Protein AF-A0A7C6EFP5-F1 (afdb_monomer_lite)

Foldseek 3Di:
DEAEQAAALDPVSVVVLVVCVVVVDDDPPNYAYEYFPLPPDDPVSVVSVVVVVVVVSDHHYHHDDFPVRHGPVRVCVVVVHDDDPVVCPNCVGRPD

Radius of gyration: 15.2 Å; chains: 1; bounding box: 37×28×38 Å

Secondary structure (DSSP, 8-state):
--EEEE--SSHHHHHHHHHHHHTTPPBTTTEEEEEE--S-S-HHHHHHHHHHHHTT---EEE----TTS--HHHHHHHHT----TTT-HHHHHHT-

pLDDT: mean 92.69, std 6.23, range [60.78, 98.19]

Structure (mmCIF, N/CA/C/O backbone):
data_AF-A0A7C6EFP5-F1
#
_entry.id   AF-A0A7C6EFP5-F1
#
loop_
_atom_site.group_PDB
_atom_site.id
_atom_site.type_symbol
_atom_site.label_atom_id
_atom_site.label_alt_id
_atom_site.label_comp_id
_atom_site.label_asym_id
_atom_site.label_entity_id
_atom_site.label_seq_id
_atom_site.pdbx_PDB_ins_code
_atom_site.Cartn_x
_atom_site.Cartn_y
_atom_site.Cartn_z
_atom_site.occupancy
_atom_site.B_iso_or_equiv
_atom_site.auth_seq_id
_atom_site.auth_comp_id
_atom_site.auth_asym_id
_atom_site.auth_atom_id
_atom_site.pdbx_PDB_model_num
ATOM 1 N N . MET A 1 1 ? -6.840 -12.544 17.501 1.00 60.78 1 MET A N 1
ATOM 2 C CA . MET A 1 1 ? -6.150 -12.663 16.196 1.00 60.78 1 MET A CA 1
ATOM 3 C C . MET A 1 1 ? -6.434 -11.372 15.446 1.00 60.78 1 MET A C 1
ATOM 5 O O . MET A 1 1 ? -7.590 -10.974 15.446 1.00 60.78 1 MET A O 1
ATOM 9 N N . LYS A 1 2 ? -5.419 -10.674 14.926 1.00 75.50 2 LYS A N 1
ATOM 10 C CA . LYS A 1 2 ? -5.618 -9.374 14.262 1.00 75.50 2 LYS A CA 1
ATOM 11 C C . LYS A 1 2 ? -6.236 -9.596 12.878 1.00 75.50 2 LYS A C 1
ATOM 13 O O . LYS A 1 2 ? -5.777 -10.480 12.156 1.00 75.50 2 LYS A O 1
ATOM 18 N N . THR A 1 3 ? -7.274 -8.839 12.526 1.00 93.81 3 THR A N 1
ATOM 19 C CA . THR A 1 3 ? -7.896 -8.916 11.194 1.00 93.81 3 THR A CA 1
ATOM 20 C C . THR A 1 3 ? -7.154 -7.984 10.244 1.00 93.81 3 THR A C 1
ATOM 22 O O . THR A 1 3 ? -6.839 -6.858 10.614 1.00 93.81 3 THR A O 1
ATOM 25 N N . TYR A 1 4 ? -6.878 -8.423 9.019 1.00 95.44 4 TYR A N 1
ATOM 26 C CA . TYR A 1 4 ? -6.195 -7.595 8.025 1.00 95.44 4 TYR A CA 1
ATOM 27 C C . TYR A 1 4 ? -7.150 -7.211 6.899 1.00 95.44 4 TYR A C 1
ATOM 29 O O . TYR A 1 4 ? -7.808 -8.069 6.311 1.00 95.44 4 TYR A O 1
ATOM 37 N N . LEU A 1 5 ? -7.191 -5.920 6.578 1.00 95.75 5 LEU A N 1
ATOM 38 C CA . LEU A 1 5 ? -7.851 -5.392 5.393 1.00 95.75 5 LEU A CA 1
ATOM 39 C C . LEU A 1 5 ? -6.795 -5.187 4.305 1.00 95.75 5 LEU A C 1
ATOM 41 O O . LEU A 1 5 ? -5.957 -4.291 4.398 1.00 95.75 5 LEU A O 1
ATOM 45 N N . SER A 1 6 ? -6.851 -6.002 3.251 1.00 94.81 6 SER A N 1
ATOM 46 C CA . SER A 1 6 ? -6.066 -5.751 2.039 1.00 94.81 6 SER A CA 1
ATOM 47 C C . SER A 1 6 ? -6.596 -4.482 1.370 1.00 94.81 6 SER A C 1
ATOM 49 O O . SER A 1 6 ? -7.686 -4.474 0.795 1.00 94.81 6 SER A O 1
ATOM 51 N N . HIS A 1 7 ? -5.854 -3.386 1.505 1.00 95.25 7 HIS A N 1
ATOM 52 C CA . HIS A 1 7 ? -6.298 -2.059 1.118 1.00 95.25 7 HIS A CA 1
ATOM 53 C C . HIS A 1 7 ? -5.537 -1.600 -0.127 1.00 95.25 7 HIS A C 1
ATOM 55 O O . HIS A 1 7 ? -4.346 -1.323 -0.074 1.00 95.25 7 HIS A O 1
ATOM 61 N N . GLY A 1 8 ? -6.220 -1.534 -1.271 1.00 92.50 8 GLY A N 1
ATOM 62 C CA . GLY A 1 8 ? -5.603 -1.194 -2.558 1.00 92.50 8 GLY A CA 1
ATOM 63 C C . GLY A 1 8 ? -5.540 0.303 -2.869 1.00 92.50 8 GLY A C 1
ATOM 64 O O . GLY A 1 8 ? -5.123 0.655 -3.966 1.00 92.50 8 GLY A O 1
ATOM 65 N N . GLY A 1 9 ? -6.013 1.168 -1.965 1.00 91.75 9 GLY A N 1
ATOM 66 C CA . GLY A 1 9 ? -6.115 2.619 -2.178 1.00 91.75 9 GLY A CA 1
ATOM 67 C C . GLY A 1 9 ? -7.236 3.057 -3.127 1.00 91.75 9 GLY A C 1
ATOM 68 O O . GLY A 1 9 ? -7.393 4.242 -3.399 1.00 91.75 9 GLY A O 1
ATOM 69 N N . GLY A 1 10 ? -8.043 2.113 -3.619 1.00 93.44 10 GLY A N 1
ATOM 70 C CA . GLY A 1 10 ? -9.192 2.384 -4.478 1.00 93.44 10 GLY A CA 1
ATOM 71 C C . GLY A 1 10 ? -10.504 2.540 -3.708 1.00 93.44 10 GLY A C 1
ATOM 72 O O . GLY A 1 10 ? -10.605 2.208 -2.525 1.00 93.44 10 GLY A O 1
ATOM 73 N N . ILE A 1 11 ? -11.542 2.968 -4.431 1.00 95.62 11 ILE A N 1
ATOM 74 C CA . ILE A 1 11 ? -12.889 3.246 -3.900 1.00 95.62 11 ILE A CA 1
ATOM 75 C C . ILE A 1 11 ? -13.442 2.069 -3.084 1.00 95.62 11 ILE A C 1
ATOM 77 O O . ILE A 1 11 ? -13.894 2.265 -1.963 1.00 95.62 11 ILE A O 1
ATOM 81 N N . ASN A 1 12 ? -13.358 0.837 -3.595 1.00 97.12 12 ASN A N 1
ATOM 82 C CA . ASN A 1 12 ? -13.936 -0.328 -2.912 1.00 97.12 12 ASN A CA 1
ATOM 83 C C . ASN A 1 12 ? -13.231 -0.651 -1.588 1.00 97.12 12 ASN A C 1
ATOM 85 O O . ASN A 1 12 ? -13.881 -1.010 -0.609 1.00 97.12 12 ASN A O 1
ATOM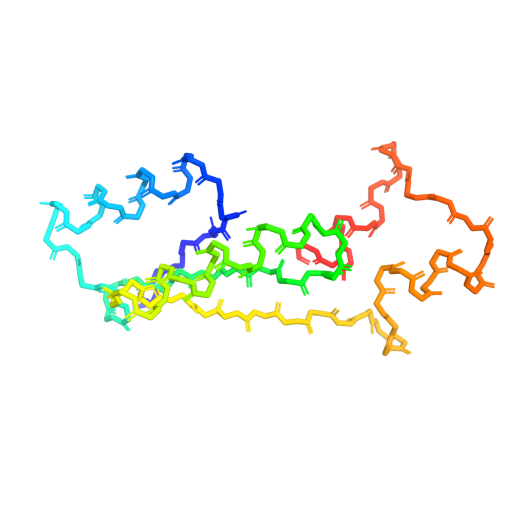 89 N N . SER A 1 13 ? -11.903 -0.519 -1.542 1.00 96.19 13 SER A N 1
ATOM 90 C CA . SER A 1 13 ? -11.146 -0.770 -0.315 1.00 96.19 13 SER A CA 1
ATOM 91 C C . SER A 1 13 ? -11.346 0.332 0.726 1.00 96.19 13 SER A C 1
ATOM 93 O O . SER A 1 13 ? -11.309 0.034 1.917 1.00 96.19 13 SER A O 1
ATOM 95 N N . TRP A 1 14 ? -11.596 1.574 0.295 1.00 97.62 14 TRP A N 1
ATOM 96 C CA . TRP A 1 14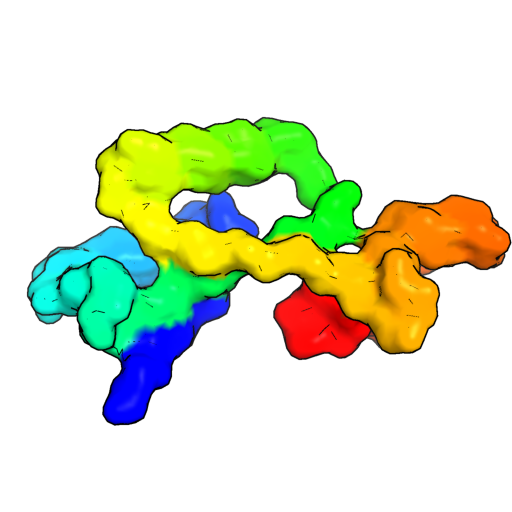 ? -12.011 2.666 1.181 1.00 97.62 14 TRP A CA 1
ATOM 97 C C . TRP A 1 14 ? -13.442 2.498 1.681 1.00 97.62 14 TRP A C 1
ATOM 99 O O . TRP A 1 14 ? -13.683 2.658 2.871 1.00 97.62 14 TRP A O 1
ATOM 109 N N . ALA A 1 15 ? -14.374 2.097 0.817 1.00 98.00 15 ALA A N 1
ATOM 110 C CA . ALA A 1 15 ? -15.750 1.820 1.213 1.00 98.00 15 ALA A CA 1
ATOM 111 C C . ALA A 1 15 ? -15.811 0.743 2.305 1.00 98.00 15 ALA A C 1
ATOM 113 O O . ALA A 1 15 ? -16.473 0.936 3.318 1.00 98.00 15 ALA A O 1
ATOM 114 N N . LEU A 1 16 ? -15.058 -0.353 2.148 1.00 97.94 16 LEU A N 1
ATOM 115 C CA . LEU A 1 16 ? -14.973 -1.384 3.183 1.00 97.94 16 LEU A CA 1
ATOM 116 C C . LEU A 1 16 ? -14.311 -0.866 4.469 1.00 97.94 16 LEU A C 1
ATOM 118 O O . LEU A 1 16 ? -14.791 -1.173 5.554 1.00 97.94 16 LEU A O 1
ATOM 122 N N . TYR A 1 17 ? -13.243 -0.069 4.365 1.00 98.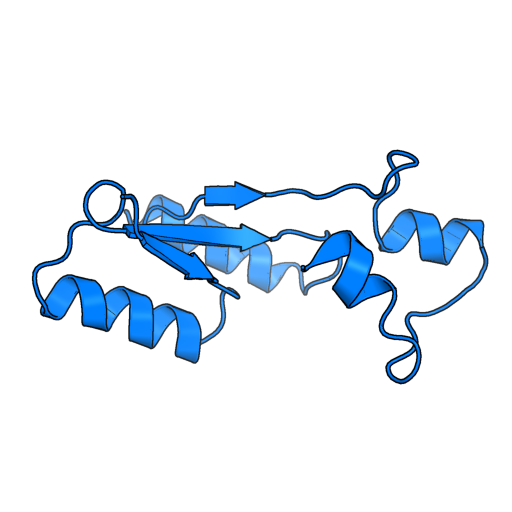06 17 TYR A N 1
ATOM 123 C CA . TYR A 1 17 ? -12.596 0.550 5.528 1.00 98.06 17 TYR A CA 1
ATOM 124 C C . TYR A 1 17 ? -13.597 1.380 6.346 1.00 98.06 17 TYR A C 1
ATOM 126 O O . TYR A 1 17 ? -13.724 1.194 7.555 1.00 98.06 17 TYR A O 1
ATOM 134 N N . LEU A 1 18 ? -14.325 2.279 5.680 1.00 97.75 18 LEU A N 1
ATOM 135 C CA . LEU A 1 18 ? -15.303 3.167 6.311 1.00 97.75 18 LEU A CA 1
ATOM 136 C C . LEU A 1 18 ? -16.491 2.387 6.874 1.00 97.75 18 LEU A C 1
ATOM 138 O O . LEU A 1 18 ? -16.929 2.659 7.986 1.00 97.75 18 LEU A O 1
ATOM 142 N N . TYR A 1 19 ? -16.957 1.369 6.150 1.00 98.19 19 TYR A N 1
ATOM 143 C CA . TYR A 1 19 ? -18.004 0.477 6.634 1.00 98.19 19 TYR A CA 1
ATOM 144 C C . TYR A 1 19 ? -17.595 -0.236 7.930 1.00 98.19 19 TYR A C 1
ATOM 146 O O . TYR A 1 19 ? -18.392 -0.327 8.855 1.00 98.19 19 TYR A O 1
ATOM 154 N N . LEU A 1 20 ? -16.347 -0.706 8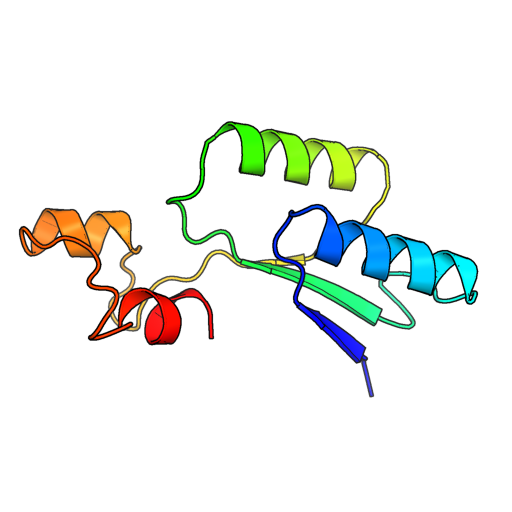.053 1.00 97.38 20 LEU A N 1
ATOM 155 C CA . LEU A 1 20 ? -15.874 -1.319 9.300 1.00 97.38 20 LEU A CA 1
ATOM 156 C C . LEU A 1 20 ? -15.920 -0.330 10.474 1.00 97.38 20 LEU A C 1
ATOM 158 O O . LEU A 1 20 ? -16.354 -0.720 11.558 1.00 97.38 20 LEU A O 1
ATOM 162 N N . ILE A 1 21 ? -15.549 0.936 10.255 1.00 97.44 21 ILE A N 1
ATOM 163 C CA . ILE A 1 21 ? -15.694 1.992 11.271 1.00 97.44 21 ILE A CA 1
ATOM 164 C C . ILE A 1 21 ? -17.162 2.184 11.656 1.00 97.44 21 ILE A C 1
ATOM 166 O O . ILE A 1 21 ? -17.478 2.251 12.840 1.00 97.44 21 ILE A O 1
ATOM 170 N N . GLU A 1 22 ? -18.066 2.233 10.678 1.00 98.19 22 GLU A N 1
ATOM 171 C CA . GLU A 1 22 ? -19.509 2.357 10.919 1.00 98.19 22 GLU A CA 1
ATOM 172 C C . GLU A 1 22 ? -20.061 1.179 11.741 1.00 98.19 22 GLU A C 1
ATOM 174 O O . GLU A 1 22 ? -20.927 1.362 12.591 1.00 98.19 22 GLU A O 1
ATOM 179 N N . GLN A 1 23 ? -19.500 -0.022 11.564 1.00 97.75 23 GLN A N 1
ATOM 180 C CA . GLN A 1 23 ? -19.792 -1.200 12.391 1.00 97.75 23 GLN A CA 1
ATOM 181 C C . GLN A 1 23 ? -19.099 -1.180 13.771 1.00 97.75 23 GLN A C 1
ATOM 183 O O . GLN A 1 23 ? -19.094 -2.189 14.480 1.00 97.75 23 GLN A O 1
ATOM 188 N N . GLY A 1 24 ? -18.493 -0.055 14.159 1.00 97.06 24 GLY A N 1
ATOM 189 C CA . GLY A 1 24 ? -17.837 0.146 15.449 1.00 97.06 24 GLY A CA 1
ATOM 190 C C . GLY A 1 24 ? -16.434 -0.452 15.552 1.00 97.06 24 GLY A C 1
ATOM 191 O O . GLY A 1 24 ? -15.948 -0.630 16.666 1.00 97.06 24 GLY A O 1
ATOM 192 N N . LYS A 1 25 ? -15.786 -0.799 14.431 1.00 96.75 25 LYS A N 1
ATOM 193 C CA . LYS A 1 25 ? -14.407 -1.310 14.432 1.00 96.75 25 LYS A CA 1
ATOM 194 C C . LYS A 1 25 ? -13.399 -0.172 14.474 1.00 96.75 25 LYS A C 1
ATOM 196 O O . LYS A 1 25 ? -13.498 0.777 13.700 1.00 96.75 25 LYS A O 1
ATOM 201 N N . ILE A 1 26 ? -12.383 -0.315 15.314 1.00 95.81 26 ILE A N 1
ATOM 202 C CA . ILE A 1 26 ? -11.321 0.674 15.488 1.00 95.81 26 ILE A CA 1
ATOM 203 C C . ILE A 1 26 ? -10.106 0.278 14.626 1.00 95.81 26 ILE A C 1
ATOM 205 O O . ILE A 1 26 ? -9.507 -0.782 14.856 1.00 95.81 26 ILE A O 1
ATOM 209 N N . PRO A 1 27 ? -9.709 1.094 13.628 1.00 95.31 27 PRO A N 1
ATOM 210 C CA . PRO A 1 27 ? -8.498 0.849 12.851 1.00 95.31 27 PRO A CA 1
ATOM 211 C C . PRO A 1 27 ? -7.248 0.838 13.742 1.00 95.31 27 PRO A C 1
ATOM 213 O O . PRO A 1 27 ? -7.059 1.713 14.579 1.00 95.31 27 PRO A O 1
ATOM 216 N N . GLY A 1 28 ? -6.373 -0.146 13.552 1.00 91.81 28 GLY A N 1
ATOM 217 C CA . GLY A 1 28 ? -5.183 -0.378 14.375 1.00 91.81 28 GLY A CA 1
ATOM 218 C C . GLY A 1 28 ? -5.408 -1.347 15.541 1.00 91.81 28 GLY A C 1
ATOM 219 O O . GLY A 1 28 ? -4.470 -2.066 15.899 1.00 91.81 28 GLY A O 1
ATOM 220 N N . GLU A 1 29 ? -6.638 -1.442 16.055 1.00 94.00 29 GLU A N 1
ATOM 221 C CA . GLU A 1 29 ? -7.025 -2.334 17.157 1.00 94.00 29 GLU A CA 1
ATOM 222 C C . GLU A 1 29 ? -7.767 -3.576 16.642 1.00 94.00 29 GLU A C 1
ATOM 224 O O . GLU A 1 29 ? -7.256 -4.695 16.733 1.00 94.00 29 GLU A O 1
ATOM 229 N N . ASP A 1 30 ? -8.943 -3.378 16.037 1.00 96.50 30 ASP A N 1
ATOM 230 C CA . ASP A 1 30 ? -9.790 -4.454 15.510 1.00 96.50 30 ASP A CA 1
ATOM 231 C C . ASP A 1 30 ? -9.303 -4.973 14.155 1.00 96.50 30 ASP A C 1
ATOM 233 O O . ASP A 1 30 ? -9.399 -6.171 13.851 1.00 96.50 30 ASP A O 1
ATOM 237 N N . PHE A 1 31 ? -8.795 -4.063 13.319 1.00 96.62 31 PHE A N 1
ATOM 238 C CA . PHE A 1 31 ? -8.265 -4.397 12.005 1.00 96.62 31 PHE A CA 1
ATOM 239 C C . PHE A 1 31 ? -7.076 -3.528 11.604 1.00 96.62 31 PHE A C 1
ATOM 241 O O . PHE A 1 31 ? -6.954 -2.376 12.004 1.00 96.62 31 PHE A O 1
ATOM 248 N N . GLU A 1 32 ? -6.206 -4.077 10.766 1.00 97.12 32 GLU A N 1
ATOM 249 C CA . GLU A 1 32 ? -5.095 -3.358 10.154 1.00 97.12 32 GLU A CA 1
ATOM 250 C C . GLU A 1 32 ? -5.300 -3.273 8.645 1.00 97.12 32 GLU A C 1
ATOM 252 O O . GLU A 1 32 ? -5.326 -4.292 7.953 1.00 97.12 32 GLU A O 1
ATOM 257 N N . ALA A 1 33 ? -5.453 -2.055 8.130 1.00 97.00 33 ALA A N 1
ATOM 258 C CA . ALA A 1 33 ? -5.440 -1.813 6.697 1.00 97.00 33 ALA A CA 1
ATOM 259 C C . ALA A 1 33 ? -4.000 -1.808 6.189 1.00 97.00 33 ALA A C 1
ATOM 261 O O . ALA A 1 33 ? -3.157 -1.092 6.725 1.00 97.00 33 ALA A O 1
ATOM 262 N N . VAL A 1 34 ? -3.731 -2.588 5.146 1.00 96.31 34 VAL A N 1
ATOM 263 C CA . VAL A 1 34 ? -2.391 -2.739 4.577 1.00 96.31 34 VAL A CA 1
ATOM 264 C C . VAL A 1 34 ? -2.416 -2.352 3.105 1.00 96.31 34 VAL A C 1
ATOM 266 O O . VAL A 1 34 ? -3.119 -2.982 2.314 1.00 96.31 34 VAL A O 1
ATOM 269 N N . PHE A 1 35 ? -1.623 -1.344 2.744 1.00 95.81 35 PHE A N 1
ATOM 270 C CA . PHE A 1 35 ? -1.391 -0.905 1.371 1.00 95.81 35 PHE A CA 1
ATOM 271 C C . PHE A 1 35 ? 0.013 -1.293 0.912 1.00 95.81 35 PHE A C 1
ATOM 273 O O . PHE A 1 35 ? 1.006 -1.061 1.602 1.00 95.81 35 PHE A O 1
ATOM 280 N N . VAL A 1 36 ? 0.105 -1.875 -0.282 1.00 94.38 36 VAL A N 1
ATOM 281 C CA . VAL A 1 36 ? 1.372 -2.313 -0.869 1.00 94.38 36 VAL A C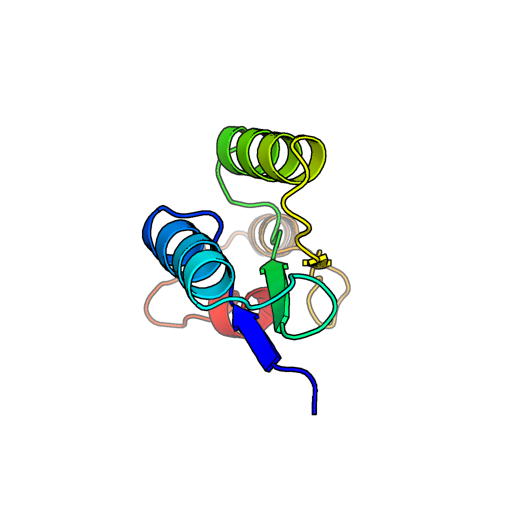A 1
ATOM 282 C C . VAL A 1 36 ? 1.824 -1.302 -1.917 1.00 94.38 36 VAL A C 1
ATOM 284 O O . VAL A 1 36 ? 1.352 -1.309 -3.052 1.00 94.38 36 VAL A O 1
ATOM 287 N N . ASN A 1 37 ? 2.785 -0.459 -1.547 1.00 94.00 37 ASN A N 1
ATOM 288 C CA . ASN A 1 37 ? 3.445 0.465 -2.456 1.00 94.00 37 ASN A CA 1
ATOM 289 C C . ASN A 1 37 ? 4.548 -0.268 -3.235 1.00 94.00 37 ASN A C 1
ATOM 291 O O . ASN A 1 37 ? 5.710 -0.298 -2.833 1.00 94.00 37 ASN A O 1
ATOM 295 N N . HIS A 1 38 ? 4.180 -0.850 -4.373 1.00 90.62 38 HIS A N 1
ATOM 296 C CA . HIS A 1 38 ? 5.119 -1.508 -5.288 1.00 90.62 38 HIS A CA 1
ATOM 297 C C . HIS A 1 38 ? 5.859 -0.536 -6.230 1.00 90.62 38 HIS A C 1
ATOM 299 O O . HIS A 1 38 ? 6.583 -0.987 -7.121 1.00 90.62 38 HIS A O 1
ATOM 305 N N . GLY A 1 39 ? 5.666 0.778 -6.062 1.00 91.00 39 GLY A N 1
ATOM 306 C CA . GLY A 1 39 ? 6.385 1.835 -6.778 1.00 91.00 39 GLY A CA 1
ATOM 307 C C . GLY A 1 39 ? 6.033 1.991 -8.259 1.00 91.00 39 GLY A C 1
ATOM 308 O O . GLY A 1 39 ? 6.838 2.530 -9.012 1.00 91.00 39 GLY A O 1
ATOM 309 N N . THR A 1 40 ? 4.883 1.478 -8.708 1.00 90.75 40 THR A N 1
ATOM 310 C CA . THR A 1 40 ? 4.462 1.572 -10.123 1.00 90.75 40 THR A CA 1
ATOM 311 C C . THR A 1 40 ? 2.982 1.916 -10.307 1.00 90.75 40 THR A C 1
ATOM 313 O O . THR A 1 40 ? 2.433 1.646 -11.375 1.00 90.75 40 THR A O 1
ATOM 316 N N . ASP A 1 41 ? 2.318 2.423 -9.271 1.00 92.06 41 ASP A N 1
ATOM 317 C CA . ASP A 1 41 ? 1.036 3.115 -9.417 1.00 92.06 41 ASP A CA 1
ATOM 318 C C . ASP A 1 41 ? 1.289 4.568 -9.834 1.00 92.06 41 ASP A C 1
ATOM 320 O O . ASP A 1 41 ? 2.431 5.034 -9.882 1.00 92.06 41 ASP A O 1
ATOM 324 N N . TRP A 1 42 ? 0.213 5.280 -10.148 1.00 93.00 42 TRP A N 1
ATOM 325 C CA . TRP A 1 42 ? 0.276 6.701 -10.463 1.00 93.00 42 TRP A CA 1
ATOM 326 C C . TRP A 1 42 ? 0.742 7.515 -9.241 1.00 93.00 42 TRP A C 1
ATOM 328 O O . TRP A 1 42 ? 0.314 7.192 -8.128 1.00 93.00 42 TRP A O 1
ATOM 338 N N . PRO A 1 43 ? 1.584 8.557 -9.408 1.00 94.94 43 PRO A N 1
ATOM 339 C CA . PRO A 1 43 ? 2.016 9.434 -8.312 1.00 94.94 43 PRO A CA 1
ATOM 340 C C . PRO A 1 43 ? 0.863 9.921 -7.423 1.00 94.94 43 PRO A C 1
ATOM 342 O O . PRO A 1 43 ? 0.945 9.845 -6.199 1.00 94.94 43 PRO A O 1
ATOM 345 N N . GLU A 1 44 ? -0.256 10.280 -8.045 1.00 95.50 44 GLU A N 1
ATOM 346 C CA . GLU A 1 44 ? -1.487 10.755 -7.414 1.00 95.50 44 GLU A CA 1
ATOM 347 C C . GLU A 1 44 ? -2.092 9.713 -6.462 1.00 95.50 44 GLU A C 1
ATOM 349 O O . GLU A 1 44 ? -2.736 10.061 -5.477 1.00 95.50 44 GLU A O 1
ATOM 354 N N . THR A 1 45 ? -1.866 8.417 -6.712 1.00 94.62 45 THR A N 1
ATOM 355 C CA . THR A 1 45 ? -2.295 7.349 -5.793 1.00 94.62 45 THR A CA 1
ATOM 356 C C . THR A 1 45 ? -1.520 7.426 -4.483 1.00 94.62 45 THR A C 1
ATOM 358 O O . THR A 1 45 ? -2.101 7.263 -3.414 1.00 94.62 45 THR A O 1
ATOM 361 N N . TYR A 1 46 ? -0.216 7.695 -4.540 1.00 95.44 46 TYR A N 1
ATOM 362 C CA . TYR A 1 46 ? 0.611 7.813 -3.341 1.00 95.44 46 TYR A CA 1
ATOM 363 C C . TYR A 1 46 ? 0.310 9.096 -2.572 1.00 95.44 46 TYR A C 1
ATOM 365 O O . TYR A 1 46 ? 0.213 9.051 -1.348 1.00 95.44 46 TYR A O 1
ATOM 373 N N . GLU A 1 47 ? 0.102 10.204 -3.283 1.00 96.62 47 GLU A N 1
ATOM 374 C CA . GLU A 1 47 ? -0.334 11.475 -2.697 1.00 96.62 47 GLU A CA 1
ATOM 375 C C . GLU A 1 47 ? -1.684 11.323 -1.993 1.00 96.62 47 GLU A C 1
ATOM 377 O O . GLU A 1 47 ? -1.824 11.712 -0.836 1.00 96.62 47 GLU A O 1
ATOM 382 N N . TYR A 1 48 ? -2.654 10.679 -2.646 1.00 96.19 48 TYR A N 1
ATOM 383 C CA . TYR A 1 48 ? -3.963 10.408 -2.062 1.00 96.19 48 TYR A CA 1
ATOM 384 C C . TYR A 1 48 ? -3.879 9.496 -0.832 1.00 96.19 48 TYR A C 1
ATOM 386 O O . TYR A 1 48 ? -4.500 9.779 0.192 1.00 96.19 48 TYR A O 1
ATOM 394 N N . MET A 1 49 ? -3.085 8.423 -0.893 1.00 96.88 49 MET A N 1
ATOM 395 C CA . MET A 1 49 ? -2.888 7.539 0.259 1.00 96.88 49 MET A CA 1
ATOM 396 C C . MET A 1 49 ? -2.251 8.274 1.439 1.00 96.88 49 MET A C 1
ATOM 398 O O . MET A 1 49 ? -2.711 8.111 2.567 1.00 96.88 49 MET A O 1
ATOM 402 N N . GLN A 1 50 ? -1.231 9.098 1.185 1.00 96.88 50 GLN A N 1
ATOM 403 C CA . GLN A 1 50 ? -0.592 9.900 2.227 1.00 96.88 50 GLN A CA 1
ATOM 404 C C . GLN A 1 50 ? -1.576 10.908 2.821 1.00 96.88 50 GLN A C 1
ATOM 406 O O . GLN A 1 50 ? -1.714 10.971 4.038 1.00 96.88 50 GLN A O 1
ATOM 411 N N . MET A 1 51 ? -2.332 11.607 1.970 1.00 97.25 51 MET A N 1
ATOM 412 C CA . MET A 1 51 ? -3.376 12.532 2.399 1.00 97.25 51 MET A CA 1
ATOM 413 C C . MET A 1 51 ? -4.359 11.841 3.350 1.00 97.25 51 MET A C 1
ATOM 415 O O . MET A 1 51 ? -4.633 12.366 4.421 1.00 97.25 51 MET A O 1
ATOM 419 N N . MET A 1 52 ? -4.875 10.660 3.007 1.00 97.00 52 MET A N 1
ATOM 420 C CA . MET A 1 52 ? -5.833 9.951 3.864 1.00 97.00 52 MET A CA 1
ATOM 421 C C . MET A 1 52 ? -5.230 9.528 5.211 1.00 97.00 52 MET A C 1
ATOM 423 O O . MET A 1 52 ? -5.893 9.652 6.242 1.00 97.00 52 MET A O 1
ATOM 427 N N . ILE A 1 53 ? -3.972 9.076 5.221 1.00 96.38 53 ILE A N 1
ATOM 428 C CA . ILE A 1 53 ? -3.248 8.751 6.459 1.00 96.38 53 ILE A CA 1
ATOM 429 C C . ILE A 1 53 ? -3.117 9.997 7.342 1.00 96.38 53 ILE A C 1
ATOM 431 O O . ILE A 1 53 ? -3.422 9.934 8.533 1.00 96.38 53 ILE A O 1
ATOM 435 N N . ASP A 1 54 ? -2.751 11.136 6.753 1.00 97.62 54 ASP A N 1
ATOM 436 C CA . ASP A 1 54 ? -2.608 12.413 7.460 1.00 97.62 54 ASP A CA 1
ATOM 437 C C . ASP A 1 54 ? -3.952 12.929 8.013 1.00 97.62 54 ASP A C 1
ATOM 439 O O . ASP A 1 54 ? -3.985 13.602 9.041 1.00 97.62 54 ASP A O 1
ATOM 443 N N . HIS A 1 55 ? -5.074 12.561 7.384 1.00 96.31 55 HIS A N 1
ATOM 444 C CA . HIS A 1 55 ? -6.433 12.849 7.867 1.00 96.31 55 HIS A CA 1
ATOM 445 C C . HIS A 1 55 ? -6.915 11.896 8.977 1.00 96.31 55 HIS A C 1
ATOM 447 O O . HIS A 1 55 ? -8.069 11.980 9.395 1.00 96.31 55 HIS A O 1
ATOM 453 N N . GLY A 1 56 ? -6.057 10.999 9.472 1.00 96.00 56 GLY A N 1
ATOM 454 C CA . GLY A 1 56 ? -6.375 10.123 10.599 1.00 96.00 56 GLY A CA 1
ATOM 455 C C . GLY A 1 56 ? -6.984 8.778 10.211 1.00 96.00 56 GLY A C 1
ATOM 456 O O . GLY A 1 56 ? -7.559 8.110 11.067 1.00 96.00 56 GLY A O 1
ATOM 457 N N . TYR A 1 57 ? -6.841 8.350 8.953 1.00 96.69 57 TYR A N 1
ATOM 458 C CA . TYR A 1 57 ? -7.183 6.994 8.522 1.00 96.69 57 TYR A CA 1
ATOM 459 C C . TYR A 1 57 ? -5.910 6.140 8.450 1.00 96.69 57 TYR A C 1
ATOM 461 O O . TYR A 1 57 ? -5.299 6.046 7.382 1.00 96.69 57 TYR A O 1
ATOM 469 N N . PRO A 1 58 ? -5.455 5.524 9.560 1.00 96.38 58 PRO A N 1
ATOM 470 C CA . PRO A 1 58 ? -4.197 4.791 9.571 1.00 96.38 58 PRO A CA 1
ATOM 471 C C . PRO A 1 58 ? -4.236 3.610 8.594 1.00 96.38 58 PRO A C 1
ATOM 473 O O . PRO A 1 58 ? -5.172 2.801 8.595 1.00 96.38 58 PRO A O 1
ATOM 476 N N . VAL A 1 59 ? -3.183 3.511 7.783 1.00 97.06 59 V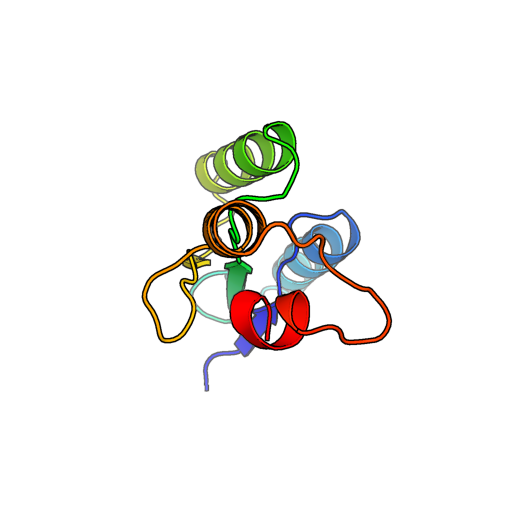AL A N 1
ATOM 477 C CA . VAL A 1 59 ? -2.922 2.418 6.844 1.00 97.06 59 VAL A CA 1
ATOM 478 C C . VAL A 1 59 ? -1.439 2.062 6.924 1.00 97.06 59 VAL A C 1
ATOM 480 O O . VAL A 1 59 ? -0.572 2.917 6.745 1.00 97.06 59 VAL A O 1
ATOM 483 N N . THR A 1 60 ? -1.131 0.790 7.161 1.00 96.56 60 THR A N 1
ATOM 484 C CA . THR A 1 60 ? 0.236 0.270 7.109 1.00 96.56 60 THR A CA 1
ATOM 485 C C . THR A 1 60 ? 0.698 0.222 5.658 1.00 96.56 60 THR A C 1
ATOM 487 O O . THR A 1 60 ? 0.101 -0.466 4.829 1.00 96.56 60 THR A O 1
ATOM 490 N N . VAL A 1 61 ? 1.787 0.924 5.342 1.00 95.75 61 VAL A N 1
ATOM 491 C CA . VAL A 1 61 ? 2.372 0.923 3.996 1.00 95.75 61 VAL A CA 1
ATOM 492 C C . VAL A 1 61 ? 3.554 -0.038 3.934 1.00 95.75 61 VAL A C 1
ATOM 494 O O . VAL A 1 61 ? 4.576 0.168 4.586 1.00 95.75 61 VAL A O 1
ATOM 497 N N . ILE A 1 62 ? 3.443 -1.062 3.090 1.00 94.31 62 ILE A N 1
ATOM 498 C CA . ILE A 1 62 ? 4.527 -2.001 2.788 1.00 94.31 62 ILE A CA 1
ATOM 499 C C . ILE A 1 62 ? 5.152 -1.615 1.450 1.00 94.31 62 ILE A C 1
ATOM 501 O O . ILE A 1 62 ? 4.447 -1.419 0.464 1.00 94.31 62 ILE A O 1
ATOM 505 N N . LYS A 1 63 ? 6.483 -1.542 1.400 1.00 92.62 63 LYS A N 1
ATOM 506 C CA . LYS A 1 63 ? 7.259 -1.299 0.175 1.00 92.62 63 LYS A CA 1
ATOM 507 C C . LYS A 1 63 ? 8.034 -2.569 -0.189 1.00 92.62 63 LYS A C 1
ATOM 509 O O . LYS A 1 63 ? 9.147 -2.750 0.304 1.00 92.62 63 LYS A O 1
ATOM 514 N N . PRO A 1 64 ? 7.449 -3.496 -0.968 1.00 89.06 64 PRO A N 1
ATOM 515 C CA . PRO A 1 64 ? 8.074 -4.779 -1.231 1.00 89.06 64 PRO A CA 1
ATOM 516 C C . PRO A 1 64 ? 9.219 -4.645 -2.233 1.00 89.06 64 PRO A C 1
ATOM 518 O O . PRO A 1 64 ? 9.118 -3.977 -3.264 1.00 89.06 64 PRO A O 1
ATOM 521 N N . VAL A 1 65 ? 10.277 -5.393 -1.960 1.00 88.81 65 VAL A N 1
ATOM 522 C CA . VAL A 1 65 ? 11.302 -5.758 -2.934 1.00 88.81 65 VAL A CA 1
ATOM 523 C C . VAL A 1 65 ? 11.200 -7.255 -3.194 1.00 88.81 65 VAL A C 1
ATOM 525 O O . VAL A 1 65 ? 10.781 -8.015 -2.321 1.00 88.81 65 VAL A O 1
ATOM 528 N N . ASN A 1 66 ? 11.575 -7.709 -4.391 1.00 83.75 66 ASN A N 1
ATOM 529 C CA . ASN A 1 66 ? 11.659 -9.150 -4.621 1.00 83.75 66 ASN A CA 1
ATOM 530 C C . ASN A 1 66 ? 12.812 -9.771 -3.812 1.00 83.75 66 ASN A C 1
ATOM 532 O O . ASN A 1 66 ? 13.624 -9.076 -3.205 1.00 83.75 66 ASN A O 1
ATOM 536 N N . LYS A 1 67 ? 12.955 -11.098 -3.885 1.00 82.25 67 LYS A N 1
ATOM 537 C CA . LYS A 1 67 ? 14.043 -11.850 -3.226 1.00 82.25 67 LYS A CA 1
ATOM 538 C C . LYS A 1 67 ? 15.474 -11.419 -3.598 1.00 82.25 67 LYS A C 1
ATOM 540 O O . LYS A 1 67 ? 16.424 -11.915 -3.008 1.00 82.25 67 LYS A O 1
ATOM 545 N N . TYR A 1 68 ? 15.631 -10.553 -4.597 1.00 84.94 68 TYR A N 1
ATOM 546 C CA . TYR A 1 68 ? 16.904 -9.984 -5.037 1.00 84.94 68 TYR A CA 1
ATOM 547 C C . TYR A 1 68 ? 17.051 -8.501 -4.658 1.00 84.94 68 TYR A C 1
ATOM 549 O O . TYR A 1 68 ? 17.955 -7.842 -5.157 1.00 84.94 68 TYR A O 1
ATOM 557 N N . GLY A 1 69 ? 16.151 -7.957 -3.834 1.00 87.31 69 GLY A N 1
ATOM 558 C CA . GLY A 1 69 ? 16.195 -6.562 -3.398 1.00 87.31 69 GLY A CA 1
ATOM 559 C C . GLY A 1 69 ? 15.757 -5.544 -4.454 1.00 87.31 69 GLY A C 1
ATOM 560 O O . GLY A 1 69 ? 15.995 -4.361 -4.264 1.00 87.31 69 GLY A O 1
ATOM 561 N N . SER A 1 70 ? 15.118 -5.974 -5.550 1.00 90.06 70 SER A N 1
ATOM 562 C CA . SER A 1 70 ? 14.700 -5.071 -6.638 1.00 90.06 70 SER A CA 1
ATOM 563 C C . SER A 1 70 ? 13.191 -4.858 -6.674 1.00 90.06 70 SER A C 1
ATOM 565 O O . SER A 1 70 ? 12.424 -5.816 -6.545 1.00 90.06 70 SER A O 1
ATOM 567 N N . THR A 1 71 ? 12.776 -3.617 -6.915 1.00 92.44 71 THR A N 1
ATOM 568 C CA . THR A 1 71 ? 11.400 -3.186 -7.202 1.00 92.44 71 THR A CA 1
ATOM 569 C C . THR A 1 71 ? 10.887 -3.747 -8.534 1.00 92.44 71 THR A C 1
ATOM 571 O O . THR A 1 71 ? 11.636 -4.321 -9.336 1.00 92.44 71 THR A O 1
ATOM 574 N N . VAL A 1 72 ? 9.585 -3.588 -8.800 1.00 91.81 72 VAL A N 1
ATOM 575 C CA . VAL A 1 72 ? 8.989 -3.973 -10.092 1.00 91.81 72 VAL A CA 1
ATOM 576 C C . VAL A 1 72 ? 9.650 -3.202 -11.233 1.00 91.81 72 VAL A C 1
ATOM 578 O O . VAL A 1 72 ? 9.994 -3.801 -12.257 1.00 91.81 72 VAL A O 1
ATOM 581 N N . TYR A 1 73 ? 9.846 -1.894 -11.044 1.00 91.88 73 TYR A N 1
ATOM 582 C CA . TYR A 1 73 ? 10.439 -1.009 -12.039 1.00 91.88 73 TYR A CA 1
ATOM 583 C C . TYR A 1 73 ? 11.876 -1.421 -12.372 1.00 91.88 73 TYR A C 1
ATOM 585 O O . TYR A 1 73 ? 12.178 -1.691 -13.534 1.00 91.88 73 TYR A O 1
ATOM 593 N N . GLU A 1 74 ? 12.737 -1.573 -11.361 1.00 93.75 74 GLU A N 1
ATOM 594 C CA . GLU A 1 74 ? 14.140 -1.965 -11.557 1.00 93.75 74 GLU A CA 1
ATOM 595 C C . GLU A 1 74 ? 14.257 -3.313 -12.265 1.00 93.75 74 GLU A C 1
ATOM 597 O O . GLU A 1 74 ? 15.052 -3.468 -13.190 1.00 93.75 74 GLU A O 1
ATOM 602 N N . ARG A 1 75 ? 13.431 -4.298 -11.891 1.00 92.25 75 ARG A N 1
ATOM 603 C CA . ARG A 1 75 ? 13.424 -5.597 -12.570 1.00 92.25 75 ARG A CA 1
ATOM 604 C C . ARG A 1 75 ? 13.050 -5.469 -14.045 1.00 92.25 75 ARG A C 1
ATOM 606 O O . ARG A 1 75 ? 13.681 -6.125 -14.877 1.00 92.25 75 ARG A O 1
ATOM 613 N N . CYS A 1 76 ? 12.017 -4.688 -14.361 1.00 93.56 76 CYS A N 1
ATOM 614 C CA . CYS A 1 76 ? 11.582 -4.462 -15.740 1.00 93.56 76 CYS A CA 1
ATOM 615 C C . CYS A 1 76 ? 12.683 -3.779 -16.553 1.00 93.56 76 CYS A C 1
ATOM 617 O O . CYS A 1 76 ? 13.028 -4.249 -17.639 1.00 93.56 76 CYS A O 1
ATOM 619 N N . LEU A 1 77 ? 13.284 -2.732 -15.985 1.00 94.69 77 LEU A N 1
ATOM 620 C CA . LEU A 1 77 ? 14.352 -1.959 -16.604 1.00 94.69 77 LEU A CA 1
ATOM 621 C C . LEU A 1 77 ? 15.597 -2.819 -16.862 1.00 94.69 77 LEU A C 1
ATOM 623 O O . LEU A 1 77 ? 16.047 -2.919 -18.004 1.00 94.69 77 LEU A O 1
ATOM 627 N N . ASN A 1 78 ? 16.098 -3.511 -15.834 1.00 94.38 78 ASN A N 1
ATOM 628 C CA . ASN A 1 78 ? 17.320 -4.318 -15.903 1.00 94.38 78 ASN A CA 1
ATOM 629 C C . ASN A 1 78 ? 17.195 -5.502 -16.866 1.00 94.38 78 ASN A C 1
ATOM 631 O O . ASN A 1 78 ? 18.170 -5.892 -17.503 1.00 94.38 78 ASN A O 1
ATOM 635 N N . ARG A 1 79 ? 15.999 -6.091 -16.980 1.00 93.06 79 ARG A N 1
ATOM 636 C CA . ARG A 1 79 ? 15.757 -7.259 -17.842 1.00 93.06 79 ARG A CA 1
ATOM 637 C C . ARG A 1 79 ? 15.158 -6.905 -19.201 1.00 93.06 79 ARG A C 1
ATOM 639 O O . ARG A 1 79 ? 14.932 -7.817 -19.988 1.00 93.06 79 ARG A O 1
ATOM 646 N N . ARG A 1 80 ? 14.889 -5.621 -19.471 1.00 95.69 80 ARG A N 1
ATOM 647 C CA . ARG A 1 80 ? 14.208 -5.142 -20.689 1.00 95.69 80 ARG A CA 1
ATOM 648 C C . ARG A 1 80 ? 12.883 -5.876 -20.942 1.00 95.69 80 ARG A C 1
ATOM 650 O O . ARG A 1 80 ? 12.582 -6.281 -22.060 1.00 95.69 80 ARG A O 1
ATOM 657 N N . ILE A 1 81 ? 12.096 -6.064 -19.882 1.00 93.12 81 ILE A N 1
ATOM 658 C CA . ILE A 1 81 ? 10.781 -6.718 -19.939 1.00 93.12 81 ILE A CA 1
ATOM 659 C C . ILE A 1 81 ? 9.686 -5.775 -19.457 1.00 93.12 81 ILE A C 1
ATOM 661 O O . ILE A 1 81 ? 9.933 -4.891 -18.643 1.00 93.12 81 ILE A O 1
ATOM 665 N N . ILE A 1 82 ? 8.456 -6.034 -19.893 1.00 92.00 82 ILE A N 1
ATOM 666 C CA . ILE A 1 82 ? 7.250 -5.423 -19.330 1.00 92.00 82 ILE A CA 1
ATOM 667 C C . ILE A 1 82 ? 6.453 -6.459 -18.521 1.00 92.00 82 ILE A C 1
ATOM 669 O O . ILE A 1 82 ? 6.533 -7.665 -18.805 1.00 92.00 82 ILE A O 1
ATOM 673 N N . PRO A 1 83 ? 5.672 -6.035 -17.512 1.00 89.75 83 PRO A N 1
ATOM 674 C CA . PRO A 1 83 ? 4.760 -6.922 -16.804 1.00 89.75 83 PRO A CA 1
ATOM 675 C C . PRO A 1 83 ? 3.793 -7.622 -17.764 1.00 89.75 83 PRO A C 1
ATOM 677 O O . PRO A 1 83 ? 3.194 -7.002 -18.638 1.00 89.75 83 PRO A O 1
ATOM 680 N N . ASN A 1 84 ? 3.621 -8.933 -17.586 1.00 87.81 84 ASN A N 1
ATOM 681 C CA . ASN A 1 84 ? 2.756 -9.748 -18.434 1.00 87.81 84 ASN A CA 1
ATOM 682 C C . ASN A 1 84 ? 1.564 -10.271 -17.622 1.00 87.81 84 ASN A C 1
ATOM 684 O O . ASN A 1 84 ? 1.749 -10.992 -16.636 1.00 87.81 84 ASN A O 1
ATOM 688 N N . ARG A 1 85 ? 0.345 -9.940 -18.070 1.00 84.88 85 ARG A N 1
ATOM 689 C CA . ARG A 1 85 ? -0.912 -10.330 -17.408 1.00 84.88 85 ARG A CA 1
ATOM 690 C C . ARG A 1 85 ? -1.151 -11.843 -17.369 1.00 84.88 85 ARG A C 1
ATOM 692 O O . ARG A 1 85 ? -1.804 -12.300 -16.445 1.00 84.88 85 ARG A O 1
ATOM 699 N N . GLY A 1 86 ? -0.624 -12.616 -18.318 1.00 89.69 86 GLY A N 1
ATOM 700 C CA . GLY A 1 86 ? -0.738 -14.078 -18.332 1.00 89.69 86 GLY A CA 1
ATOM 701 C C . GLY A 1 86 ? 0.212 -14.765 -17.346 1.00 89.69 86 GLY A C 1
ATOM 702 O O . GLY A 1 86 ? -0.174 -15.717 -16.680 1.00 89.69 86 GLY A O 1
ATOM 703 N N . ARG A 1 87 ? 1.444 -14.256 -17.194 1.00 87.62 87 ARG A N 1
ATOM 704 C CA . ARG A 1 87 ? 2.432 -14.827 -16.254 1.00 87.62 87 ARG A CA 1
ATOM 705 C C . ARG A 1 87 ? 2.258 -14.343 -14.811 1.00 87.62 87 ARG A C 1
ATOM 707 O O . ARG A 1 87 ? 2.697 -15.033 -13.899 1.00 87.62 87 ARG A O 1
ATOM 714 N N . ARG A 1 88 ? 1.677 -13.151 -14.602 1.00 89.62 88 ARG A N 1
ATOM 715 C CA . ARG A 1 88 ? 1.350 -12.543 -13.287 1.00 89.62 88 ARG A CA 1
ATOM 716 C C . ARG A 1 88 ? 2.484 -12.547 -12.252 1.00 89.62 88 ARG A C 1
ATOM 718 O O . ARG A 1 88 ? 2.231 -12.471 -11.051 1.00 89.62 88 ARG A O 1
ATOM 725 N N . TRP A 1 89 ? 3.739 -12.586 -12.699 1.00 89.75 89 TRP A N 1
ATOM 726 C CA . TRP A 1 89 ? 4.907 -12.615 -11.815 1.00 89.75 89 TRP A CA 1
ATOM 727 C C . TRP A 1 89 ? 4.982 -11.364 -10.929 1.00 89.75 89 TRP A C 1
ATOM 729 O O . TRP A 1 89 ? 5.335 -11.465 -9.762 1.00 89.75 89 TRP A O 1
ATOM 739 N N . CYS A 1 90 ? 4.582 -10.197 -11.447 1.00 89.19 90 CYS A N 1
ATOM 740 C CA . CYS A 1 90 ? 4.574 -8.950 -10.682 1.00 89.19 90 CYS A CA 1
ATOM 741 C C . CYS A 1 90 ? 3.518 -8.963 -9.568 1.00 89.19 90 CYS A C 1
ATOM 743 O O . CYS A 1 90 ? 3.742 -8.404 -8.505 1.00 89.19 90 CYS A O 1
ATOM 745 N N . THR A 1 91 ? 2.392 -9.649 -9.775 1.00 88.44 91 THR A N 1
ATOM 746 C CA . THR A 1 91 ? 1.392 -9.861 -8.724 1.00 88.44 91 THR A CA 1
ATOM 747 C C . THR A 1 91 ? 1.930 -10.808 -7.660 1.00 88.44 91 THR A C 1
ATOM 749 O O . THR A 1 91 ? 1.898 -10.476 -6.485 1.00 88.44 91 THR A O 1
ATOM 752 N N . LYS A 1 92 ? 2.466 -11.962 -8.076 1.00 88.00 92 LYS A N 1
ATOM 753 C CA . LYS A 1 92 ? 2.955 -12.998 -7.158 1.00 88.00 92 LYS A CA 1
ATOM 754 C C . LYS A 1 92 ? 4.122 -12.535 -6.283 1.00 88.00 92 LYS A C 1
ATOM 756 O O . LYS A 1 92 ? 4.268 -13.032 -5.182 1.00 88.00 92 LYS A O 1
ATOM 761 N N . GLU A 1 93 ? 4.992 -11.676 -6.805 1.00 87.75 93 GLU A N 1
ATOM 762 C CA . GLU A 1 93 ? 6.238 -11.312 -6.119 1.00 87.75 93 GLU A CA 1
ATOM 763 C C . GLU A 1 93 ? 6.189 -9.953 -5.411 1.00 87.75 93 GLU A C 1
ATOM 765 O O . GLU A 1 93 ? 7.084 -9.662 -4.625 1.00 87.75 93 GLU A O 1
ATOM 770 N N . TYR A 1 94 ? 5.195 -9.109 -5.710 1.00 88.75 94 TYR A N 1
ATOM 771 C CA . TYR A 1 94 ? 5.134 -7.733 -5.199 1.00 88.75 94 TYR A CA 1
ATOM 772 C C . TYR A 1 94 ? 3.750 -7.303 -4.707 1.00 88.75 94 TYR A C 1
ATOM 774 O O . TYR A 1 94 ? 3.601 -6.155 -4.306 1.00 88.75 94 TYR A O 1
ATOM 782 N N . LYS A 1 95 ? 2.722 -8.159 -4.784 1.00 80.19 95 LYS A N 1
ATOM 783 C CA . LYS A 1 95 ? 1.367 -7.850 -4.281 1.00 80.19 95 LYS A CA 1
ATOM 784 C C . LYS A 1 95 ? 0.787 -8.925 -3.358 1.00 80.19 95 LYS A C 1
ATOM 786 O O . LYS A 1 95 ? -0.068 -8.585 -2.550 1.00 80.19 95 LYS A O 1
ATOM 791 N N . VAL A 1 96 ? 1.192 -10.186 -3.531 1.00 62.41 96 VAL A N 1
ATOM 792 C CA . VAL A 1 96 ? 0.720 -11.368 -2.783 1.00 62.41 96 VAL A CA 1
ATOM 793 C C . VAL A 1 96 ? 1.810 -11.844 -1.840 1.00 62.41 96 VAL A C 1
ATOM 795 O O . VAL A 1 96 ? 2.975 -11.860 -2.294 1.00 62.41 96 VAL A O 1
#

Sequence (96 aa):
MKTYLSHGGGINSWALYLYLIEQGKIPGEDFEAVFVNHGTDWPETYEYMQMMIDHGYPVTVIKPVNKYGSTVYERCLNRRIIPNRGRRWCTKEYKV